Protein AF-A0A108E5Q6-F1 (afdb_monomer_lite)

Radius of gyration: 23.61 Å; chains: 1; bounding box: 56×24×61 Å

Organism: NCBI:txid1503055

Secondary structure (DSSP, 8-state):
--HHHHHHHHHHHHHHHHHHSS-EEHHHHHHTTSS-HHHHHHHHHHHHHTTSEEEEE-TTS-TTTSEEEEE-S------------HHHHHHHTT--SSPPS---S---------

Foldseek 3Di:
DDPVVLLVVLLVVVLVVLVVPQKFALVRVCVVVSDHSVSSVSSVVVCVVQVQKDWAAQPPDDPRGRIIIHGPPDDDDDPPPPPPDPVVVCVVVVHDPDDDPDDPVPDDPPPDDD

Structure (mmCIF, N/CA/C/O backbone):
data_AF-A0A108E5Q6-F1
#
_entry.id   AF-A0A108E5Q6-F1
#
loop_
_atom_site.group_PDB
_atom_site.id
_atom_site.type_symbol
_atom_site.label_atom_id
_atom_site.label_alt_id
_atom_site.label_comp_id
_atom_site.label_asym_id
_atom_site.label_entity_id
_atom_site.label_seq_id
_atom_site.pdbx_PDB_ins_code
_atom_site.Cartn_x
_atom_site.Cartn_y
_atom_site.Cartn_z
_atom_site.occupancy
_atom_site.B_iso_or_equiv
_atom_site.auth_seq_id
_atom_site.auth_comp_id
_atom_site.auth_asym_id
_atom_site.auth_atom_id
_atom_site.pdbx_PDB_model_num
ATOM 1 N N . MET A 1 1 ? 20.627 -3.647 6.615 1.00 48.22 1 MET A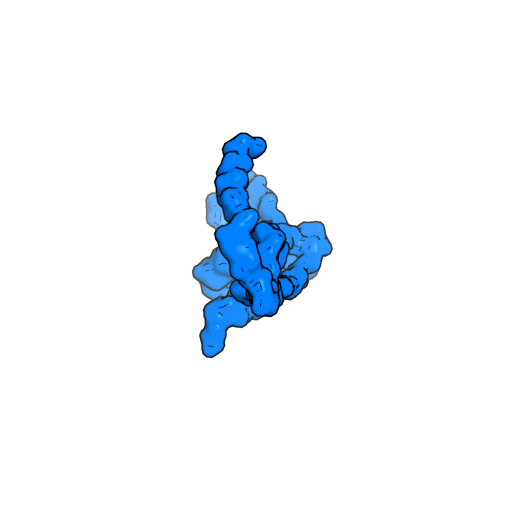 N 1
ATOM 2 C CA . MET A 1 1 ? 19.386 -3.853 5.835 1.00 48.22 1 MET A CA 1
ATOM 3 C C . MET A 1 1 ? 19.255 -2.697 4.855 1.00 48.22 1 MET A C 1
ATOM 5 O O . MET A 1 1 ? 19.556 -1.572 5.231 1.00 48.22 1 MET A O 1
ATOM 9 N N . SER A 1 2 ? 18.954 -2.964 3.581 1.00 60.09 2 SER A N 1
ATOM 10 C CA . SER A 1 2 ? 18.793 -1.902 2.575 1.00 60.09 2 SER A CA 1
ATOM 11 C C . SER A 1 2 ? 17.444 -1.209 2.778 1.00 60.09 2 SER A C 1
ATOM 13 O O . SER A 1 2 ? 16.448 -1.905 2.959 1.00 60.09 2 SER A O 1
ATOM 15 N N . LYS A 1 3 ? 17.389 0.131 2.690 1.00 67.25 3 LYS A N 1
ATOM 16 C CA . LYS A 1 3 ? 16.152 0.938 2.828 1.00 67.25 3 LYS A CA 1
ATOM 17 C C . LYS A 1 3 ? 14.979 0.423 1.976 1.00 67.25 3 LYS A C 1
ATOM 19 O O . LYS A 1 3 ? 13.817 0.589 2.346 1.00 67.25 3 LYS A O 1
ATOM 24 N N . ASN A 1 4 ? 15.280 -0.216 0.846 1.00 73.31 4 ASN A N 1
ATOM 25 C CA . ASN A 1 4 ? 14.269 -0.789 -0.043 1.00 73.31 4 ASN A CA 1
ATOM 26 C C . ASN A 1 4 ? 13.591 -2.033 0.554 1.00 73.31 4 ASN A C 1
ATOM 28 O O . ASN A 1 4 ? 12.396 -2.217 0.354 1.00 73.31 4 ASN A O 1
ATOM 32 N N . GLY A 1 5 ? 14.323 -2.855 1.312 1.00 79.69 5 GLY A N 1
ATOM 33 C CA . GLY A 1 5 ? 13.773 -4.054 1.951 1.00 79.69 5 GLY A CA 1
ATOM 34 C C . GLY A 1 5 ? 12.775 -3.714 3.057 1.00 79.69 5 GLY A C 1
ATOM 35 O O . GLY A 1 5 ? 11.696 -4.297 3.113 1.00 79.69 5 GLY A O 1
ATOM 36 N N . ASP A 1 6 ? 13.087 -2.706 3.875 1.00 86.12 6 ASP A N 1
ATOM 37 C CA . ASP A 1 6 ? 12.187 -2.254 4.945 1.00 86.12 6 ASP A CA 1
ATOM 38 C C . ASP A 1 6 ? 10.888 -1.667 4.379 1.00 86.12 6 ASP A C 1
ATOM 40 O O . ASP A 1 6 ? 9.804 -1.911 4.905 1.00 86.12 6 ASP A O 1
ATOM 44 N N . THR A 1 7 ? 10.978 -0.953 3.252 1.00 89.31 7 THR A N 1
ATOM 45 C CA . THR A 1 7 ? 9.799 -0.411 2.561 1.00 89.31 7 THR A CA 1
ATOM 46 C C . THR A 1 7 ? 8.881 -1.522 2.058 1.00 89.31 7 THR A C 1
ATOM 48 O O . THR A 1 7 ? 7.674 -1.440 2.268 1.00 89.31 7 THR A O 1
ATOM 51 N N . LEU A 1 8 ? 9.431 -2.564 1.425 1.00 90.56 8 LEU A N 1
ATOM 52 C CA . LEU A 1 8 ? 8.631 -3.684 0.918 1.00 90.56 8 LEU A CA 1
ATOM 53 C C . LEU A 1 8 ? 7.928 -4.437 2.049 1.00 90.56 8 LEU A C 1
ATOM 55 O O . LEU A 1 8 ? 6.738 -4.709 1.945 1.00 90.56 8 LEU A O 1
ATOM 59 N N . ARG A 1 9 ? 8.615 -4.655 3.172 1.00 92.81 9 ARG A N 1
ATOM 60 C CA . ARG A 1 9 ? 7.999 -5.255 4.358 1.00 92.81 9 ARG A CA 1
ATOM 61 C C . ARG A 1 9 ? 6.842 -4.409 4.900 1.00 92.81 9 ARG A C 1
ATOM 63 O O . ARG A 1 9 ? 5.811 -4.953 5.280 1.00 92.81 9 ARG A O 1
ATOM 70 N N . HIS A 1 10 ? 6.987 -3.084 4.967 1.00 94.75 10 HIS A N 1
ATOM 71 C CA . HIS A 1 10 ? 5.884 -2.212 5.389 1.00 94.75 10 HIS A CA 1
ATOM 72 C C . HIS A 1 10 ? 4.717 -2.236 4.396 1.00 94.75 10 HIS A C 1
ATOM 74 O O . HIS A 1 10 ? 3.561 -2.213 4.808 1.00 94.75 10 HIS A O 1
ATOM 80 N N . VAL A 1 11 ? 5.013 -2.319 3.100 1.00 95.06 11 VAL A N 1
ATOM 81 C CA . VAL A 1 11 ? 4.010 -2.443 2.039 1.00 95.06 11 VAL A CA 1
ATOM 82 C C . VAL A 1 11 ? 3.213 -3.740 2.169 1.00 95.06 11 VAL A C 1
ATOM 84 O O . VAL A 1 11 ? 1.989 -3.683 2.122 1.00 95.06 11 VAL A O 1
ATOM 87 N N . GLU A 1 12 ? 3.876 -4.876 2.376 1.00 94.38 12 GLU A N 1
ATOM 88 C CA . GLU A 1 12 ? 3.216 -6.174 2.580 1.00 94.38 12 GLU A CA 1
ATOM 89 C C . GLU A 1 12 ? 2.260 -6.119 3.773 1.00 94.38 12 GLU A C 1
ATOM 91 O O . GLU A 1 12 ? 1.074 -6.391 3.621 1.00 94.38 12 GLU A O 1
ATOM 96 N N . ARG A 1 13 ? 2.729 -5.618 4.924 1.00 95.69 13 ARG A N 1
ATOM 97 C CA . ARG A 1 13 ? 1.877 -5.490 6.117 1.00 95.69 13 ARG A CA 1
ATOM 98 C C . ARG A 1 13 ? 0.671 -4.575 5.885 1.00 95.69 13 ARG A C 1
ATOM 100 O O . ARG A 1 13 ? -0.408 -4.859 6.391 1.00 95.69 13 ARG A O 1
ATOM 107 N N . LEU A 1 14 ? 0.839 -3.483 5.133 1.00 96.38 14 LEU A N 1
ATOM 108 C CA . LEU A 1 14 ? -0.271 -2.592 4.779 1.00 96.38 14 LEU A CA 1
ATOM 109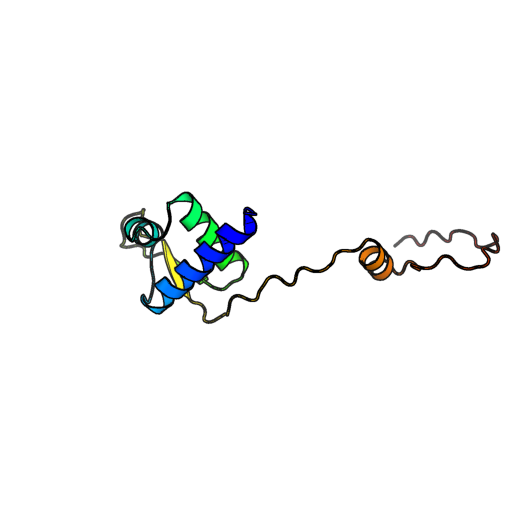 C C . LEU A 1 14 ? -1.299 -3.289 3.875 1.00 96.38 14 LEU A C 1
ATOM 111 O O . LEU A 1 14 ? -2.492 -3.036 4.019 1.00 96.38 14 LEU A O 1
ATOM 115 N N . ILE A 1 15 ? -0.850 -4.131 2.941 1.00 95.44 15 ILE A N 1
ATOM 116 C CA . ILE A 1 15 ? -1.743 -4.901 2.067 1.00 95.44 15 ILE A CA 1
ATOM 117 C C . ILE A 1 15 ? -2.542 -5.901 2.899 1.00 95.44 15 ILE A C 1
ATOM 119 O O . ILE A 1 15 ? -3.761 -5.912 2.772 1.00 95.44 15 ILE A O 1
ATOM 123 N N . ASP A 1 16 ? -1.883 -6.664 3.772 1.00 95.06 16 ASP A N 1
ATOM 124 C CA . ASP A 1 16 ? -2.548 -7.629 4.657 1.00 95.06 16 ASP A CA 1
ATOM 125 C C . ASP A 1 16 ? -3.593 -6.928 5.539 1.00 95.06 16 ASP A C 1
ATOM 127 O O . ASP A 1 16 ? -4.740 -7.354 5.629 1.00 95.06 16 ASP A O 1
ATOM 131 N N . TYR A 1 17 ? -3.240 -5.769 6.102 1.00 95.69 17 TYR A N 1
ATOM 132 C CA . TYR A 1 17 ? -4.166 -4.963 6.898 1.00 95.69 17 TYR A CA 1
ATOM 133 C C . TYR A 1 17 ? -5.405 -4.528 6.107 1.00 95.69 17 TYR A C 1
ATOM 135 O O . TYR A 1 17 ? -6.525 -4.583 6.600 1.00 95.69 17 TYR A O 1
ATOM 143 N N . LEU A 1 18 ? -5.220 -4.107 4.858 1.00 95.56 18 LEU A N 1
ATOM 144 C CA . LEU A 1 18 ? -6.317 -3.733 3.968 1.00 95.56 18 LEU A CA 1
ATOM 145 C C . LEU A 1 18 ? -7.121 -4.932 3.440 1.00 95.56 18 LEU A C 1
ATOM 147 O O . LEU A 1 18 ? -8.193 -4.735 2.881 1.00 95.56 18 LEU A O 1
ATOM 151 N N . GLN A 1 19 ? -6.628 -6.164 3.562 1.00 94.50 19 GLN A N 1
ATOM 152 C CA . GLN A 1 19 ? -7.438 -7.351 3.270 1.00 94.50 19 GLN A CA 1
ATOM 153 C C . GLN A 1 19 ? -8.420 -7.642 4.407 1.00 94.50 19 GLN A C 1
ATOM 155 O O . GLN A 1 19 ? -9.513 -8.141 4.158 1.00 94.50 19 GLN A O 1
ATOM 160 N N . GLU A 1 20 ? -8.041 -7.309 5.642 1.00 95.38 20 GLU A N 1
ATOM 161 C CA . GLU A 1 20 ? -8.892 -7.432 6.832 1.00 95.38 20 GLU A CA 1
ATOM 162 C C . GLU A 1 20 ? -9.863 -6.248 6.993 1.00 95.38 20 GLU A C 1
ATOM 164 O O . GLU A 1 20 ? -10.864 -6.353 7.705 1.00 95.38 20 GLU A O 1
ATOM 169 N N . HIS A 1 21 ? -9.584 -5.122 6.329 1.00 93.75 21 HIS A N 1
ATOM 170 C CA . HIS A 1 21 ? -10.344 -3.878 6.434 1.00 93.75 21 HIS A CA 1
ATOM 171 C C . HIS A 1 21 ? -10.695 -3.300 5.055 1.00 93.75 21 HIS A C 1
ATOM 173 O O . HIS A 1 21 ? -9.800 -2.920 4.309 1.00 93.75 21 HIS A O 1
ATOM 179 N N . ASP A 1 22 ? -11.988 -3.108 4.763 1.00 90.38 22 ASP A N 1
ATOM 180 C CA . ASP A 1 22 ? -12.471 -2.590 3.466 1.00 90.38 22 ASP A CA 1
ATOM 181 C C . ASP A 1 22 ? -11.795 -1.275 3.023 1.00 90.38 22 ASP A C 1
ATOM 183 O O . ASP A 1 22 ? -11.490 -1.075 1.846 1.00 90.38 22 ASP A O 1
ATOM 187 N N . SER A 1 23 ? -11.553 -0.356 3.964 1.00 94.56 23 SER A N 1
ATOM 188 C CA . SER A 1 23 ? -10.774 0.862 3.728 1.00 94.56 23 SER A CA 1
ATOM 189 C C . SER A 1 23 ? -10.167 1.403 5.018 1.00 94.56 23 SER A C 1
ATOM 191 O O . SER A 1 23 ? -10.752 1.265 6.096 1.00 94.56 23 SER A O 1
ATOM 193 N N . VAL A 1 24 ? -9.022 2.082 4.922 1.00 95.38 24 VAL A N 1
ATOM 194 C CA . VAL A 1 24 ? -8.316 2.653 6.085 1.00 95.38 24 VAL A CA 1
ATOM 195 C C . VAL A 1 24 ? -7.719 4.022 5.776 1.00 95.38 24 VAL A C 1
ATOM 197 O O . VAL A 1 24 ? -7.249 4.290 4.676 1.00 95.38 24 VAL A O 1
ATOM 200 N N . SER A 1 25 ? -7.680 4.901 6.764 1.00 95.44 25 SER A N 1
ATOM 201 C CA . SER A 1 25 ? -6.926 6.152 6.734 1.00 95.44 25 SER A CA 1
ATOM 202 C C . SER A 1 25 ? -5.476 5.930 7.173 1.00 95.44 25 SER A C 1
ATOM 204 O O . SER A 1 25 ? -5.140 4.973 7.875 1.00 95.44 25 SER A O 1
ATOM 206 N N . ARG A 1 26 ? -4.584 6.871 6.832 1.00 95.25 26 ARG A N 1
ATOM 207 C CA . ARG A 1 26 ? -3.185 6.823 7.303 1.00 95.25 26 ARG A CA 1
ATOM 208 C C . ARG A 1 26 ? -3.103 6.797 8.832 1.00 95.25 26 ARG A C 1
ATOM 210 O O . ARG A 1 26 ? -2.236 6.134 9.389 1.00 95.25 26 ARG A O 1
ATOM 217 N N . ASN A 1 27 ? -3.974 7.539 9.511 1.00 94.06 27 ASN A N 1
ATOM 218 C CA . ASN A 1 27 ? -3.938 7.630 10.965 1.00 94.06 27 ASN A CA 1
ATOM 219 C C . ASN A 1 27 ? -4.386 6.329 11.630 1.00 94.06 27 ASN A C 1
ATOM 221 O O . ASN A 1 27 ? -3.806 5.961 12.645 1.00 94.06 27 ASN A O 1
ATOM 225 N N . GLU A 1 28 ? -5.340 5.602 11.045 1.00 94.56 28 GLU A N 1
ATOM 226 C CA . GLU A 1 28 ? -5.705 4.257 11.506 1.00 94.56 28 GLU A CA 1
ATOM 227 C C . GLU A 1 28 ? -4.527 3.289 11.368 1.00 94.56 28 GLU A C 1
ATOM 229 O O . GLU A 1 28 ? -4.203 2.595 12.330 1.00 94.56 28 GLU A O 1
ATOM 234 N N . VAL A 1 29 ? -3.803 3.332 10.242 1.00 95.19 29 VAL A N 1
ATOM 235 C CA . VAL A 1 29 ? -2.578 2.533 10.050 1.00 95.19 29 VAL A CA 1
ATOM 236 C C . VAL A 1 29 ? -1.537 2.851 11.125 1.00 95.19 29 VAL A C 1
ATOM 238 O O . VAL A 1 29 ? -0.973 1.937 11.719 1.00 95.19 29 VAL A O 1
ATOM 241 N N . VAL A 1 30 ? -1.300 4.127 11.436 1.00 96.00 30 VAL A N 1
ATOM 242 C CA . VAL A 1 30 ? -0.341 4.512 12.489 1.00 96.00 30 VAL A CA 1
ATOM 243 C C . VAL A 1 30 ? -0.833 4.094 13.876 1.00 96.00 30 VAL A C 1
ATOM 245 O O . VAL A 1 30 ? -0.062 3.566 14.674 1.00 96.00 30 VAL A O 1
ATOM 248 N N . ARG A 1 31 ? -2.125 4.287 14.162 1.00 95.38 31 ARG A N 1
ATOM 249 C CA . ARG A 1 31 ? -2.751 3.933 15.443 1.00 95.38 31 ARG A CA 1
ATOM 250 C C . ARG A 1 31 ? -2.775 2.424 15.685 1.00 95.38 31 ARG A C 1
ATOM 252 O O . ARG A 1 31 ? -2.720 2.016 16.838 1.00 95.38 31 ARG A O 1
ATOM 259 N N . SER A 1 32 ? -2.797 1.609 14.628 1.00 93.75 32 SER A N 1
ATOM 260 C CA . SER A 1 32 ? -2.661 0.149 14.731 1.00 93.75 32 SER A CA 1
ATOM 261 C C . SER A 1 32 ? -1.309 -0.295 15.312 1.00 93.75 32 SER A C 1
ATOM 263 O O . SER A 1 32 ? -1.157 -1.441 15.722 1.00 93.75 32 SER A O 1
ATOM 265 N N . GLY A 1 33 ? -0.303 0.591 15.330 1.00 93.88 33 GLY A N 1
ATOM 266 C CA . GLY A 1 33 ? 1.054 0.273 15.778 1.00 93.88 33 GLY A CA 1
ATOM 267 C C . GLY A 1 33 ? 1.864 -0.555 14.775 1.00 93.88 33 GLY A C 1
ATOM 268 O O . GLY A 1 33 ? 3.013 -0.896 15.050 1.00 93.88 33 GLY A O 1
ATOM 269 N N . MET A 1 34 ? 1.311 -0.861 13.596 1.00 92.75 34 MET A N 1
ATOM 270 C CA . MET A 1 34 ? 1.986 -1.646 12.561 1.00 92.75 34 MET A CA 1
ATOM 271 C C . MET A 1 34 ? 3.257 -0.969 12.032 1.00 92.75 34 MET A C 1
ATOM 273 O O . MET A 1 34 ? 4.244 -1.653 11.740 1.00 92.75 34 MET A O 1
ATOM 277 N N . MET A 1 35 ? 3.217 0.357 11.886 1.00 94.94 35 MET A N 1
ATOM 278 C CA . MET A 1 35 ? 4.328 1.183 11.415 1.00 94.94 35 MET A CA 1
ATOM 279 C C . MET A 1 35 ? 4.145 2.646 11.848 1.00 94.94 35 MET A C 1
ATOM 281 O O . MET A 1 35 ? 3.031 3.092 12.122 1.00 94.94 35 MET A O 1
ATOM 285 N N . ASN A 1 36 ? 5.242 3.406 11.912 1.00 96.06 36 ASN A N 1
ATOM 286 C CA . ASN A 1 36 ? 5.182 4.830 12.248 1.00 96.06 36 ASN A CA 1
ATOM 287 C C . ASN A 1 36 ? 4.618 5.668 11.079 1.00 96.06 36 ASN A C 1
ATOM 289 O O . ASN A 1 36 ? 4.426 5.179 9.966 1.00 96.06 36 ASN A O 1
ATOM 293 N N . ALA A 1 37 ? 4.375 6.960 11.316 1.00 95.38 37 ALA A N 1
ATOM 294 C CA . ALA A 1 37 ? 3.773 7.849 10.319 1.00 95.38 37 ALA A CA 1
ATOM 295 C C . ALA A 1 37 ? 4.587 7.992 9.021 1.00 95.38 37 ALA A C 1
ATOM 297 O O . ALA A 1 37 ? 4.002 8.094 7.939 1.00 95.38 37 ALA A O 1
ATOM 298 N N . GLN A 1 38 ? 5.918 7.990 9.117 1.00 95.56 38 GLN A N 1
ATOM 299 C CA . GLN A 1 38 ? 6.802 8.134 7.963 1.00 95.56 38 GLN A CA 1
ATOM 300 C C . GLN A 1 38 ? 6.800 6.864 7.106 1.00 95.56 38 GLN A C 1
ATOM 302 O O . GLN A 1 38 ? 6.697 6.940 5.877 1.00 95.56 38 GLN A O 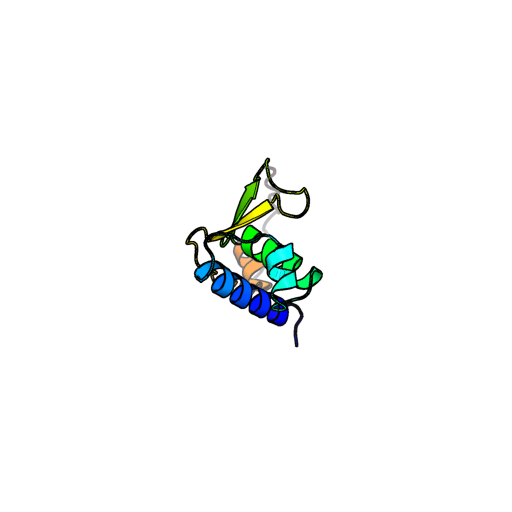1
ATOM 307 N N . ASP A 1 39 ? 6.868 5.704 7.753 1.00 96.19 39 ASP A N 1
ATOM 308 C CA . ASP A 1 39 ? 6.810 4.400 7.102 1.00 96.19 39 ASP A CA 1
ATOM 309 C C . ASP A 1 39 ? 5.436 4.167 6.473 1.00 96.19 39 ASP A C 1
ATOM 311 O O . ASP A 1 39 ? 5.368 3.793 5.304 1.00 96.19 39 ASP A O 1
ATOM 315 N N . ALA A 1 40 ? 4.350 4.531 7.166 1.00 96.50 40 ALA A N 1
ATOM 316 C CA . ALA A 1 40 ? 2.995 4.506 6.616 1.00 96.50 40 ALA A CA 1
ATOM 317 C C . ALA A 1 40 ? 2.885 5.355 5.348 1.00 96.50 40 ALA A C 1
ATOM 319 O O . ALA A 1 40 ? 2.398 4.893 4.319 1.00 96.50 40 ALA A O 1
ATOM 320 N N . GLN A 1 41 ? 3.381 6.595 5.380 1.00 95.88 41 GLN A N 1
ATOM 321 C CA . GLN A 1 41 ? 3.341 7.465 4.206 1.00 95.88 41 GLN A CA 1
ATOM 322 C C . GLN A 1 41 ? 4.200 6.927 3.052 1.00 95.88 41 GLN A C 1
ATOM 324 O O . GLN A 1 41 ? 3.878 7.148 1.882 1.00 95.88 41 GLN A O 1
ATOM 329 N N . THR A 1 42 ? 5.307 6.258 3.362 1.00 95.88 42 THR A N 1
ATOM 330 C CA . THR A 1 42 ? 6.199 5.668 2.361 1.00 95.88 42 THR A CA 1
ATOM 331 C C . THR A 1 42 ? 5.553 4.441 1.725 1.00 95.88 42 THR A C 1
ATOM 333 O O . THR A 1 42 ? 5.484 4.372 0.498 1.00 95.88 42 THR A O 1
ATOM 336 N N . ALA A 1 43 ? 4.993 3.540 2.534 1.00 95.88 43 ALA A N 1
ATOM 337 C CA . ALA A 1 43 ? 4.259 2.367 2.078 1.00 95.88 43 ALA A CA 1
ATOM 338 C C . ALA A 1 43 ? 3.040 2.760 1.232 1.00 95.88 43 ALA A C 1
ATOM 340 O O . ALA A 1 43 ? 2.907 2.290 0.107 1.00 95.88 43 ALA A O 1
ATOM 341 N N . ILE A 1 44 ? 2.219 3.711 1.696 1.00 96.12 44 ILE A N 1
ATOM 342 C CA . ILE A 1 44 ? 1.071 4.234 0.936 1.00 96.12 44 ILE A CA 1
ATOM 343 C C . ILE A 1 44 ? 1.516 4.783 -0.424 1.00 96.12 44 ILE A C 1
ATOM 345 O O . ILE A 1 44 ? 0.952 4.419 -1.455 1.00 96.12 44 ILE A O 1
ATOM 349 N N . ARG A 1 45 ? 2.553 5.633 -0.460 1.00 95.75 45 ARG A N 1
ATOM 350 C CA . ARG A 1 45 ? 3.064 6.190 -1.725 1.00 95.75 45 ARG A CA 1
ATOM 351 C C . ARG A 1 45 ? 3.566 5.103 -2.666 1.00 95.75 45 ARG A C 1
ATOM 353 O O . ARG A 1 45 ? 3.337 5.194 -3.871 1.00 95.75 45 ARG A O 1
ATOM 360 N N . TYR A 1 46 ? 4.236 4.091 -2.127 1.00 94.50 46 TYR A N 1
ATOM 361 C CA . TYR A 1 46 ? 4.704 2.953 -2.901 1.00 94.50 46 TYR A CA 1
ATOM 362 C C . TYR A 1 46 ? 3.525 2.161 -3.483 1.00 94.50 46 TYR A C 1
ATOM 364 O O . TYR A 1 46 ? 3.453 1.974 -4.696 1.00 94.50 46 TYR A O 1
ATOM 372 N N . CYS A 1 47 ? 2.544 1.787 -2.662 1.00 95.06 47 CYS A N 1
ATOM 373 C CA . CYS A 1 47 ? 1.353 1.072 -3.111 1.00 95.06 47 CYS A CA 1
ATOM 374 C C . CYS A 1 47 ? 0.575 1.847 -4.186 1.00 95.06 47 CYS A C 1
ATOM 376 O O . CYS A 1 47 ? 0.189 1.252 -5.191 1.00 95.06 47 CYS A O 1
ATOM 378 N N . ILE A 1 48 ? 0.405 3.167 -4.032 1.00 95.56 48 ILE A N 1
ATOM 379 C CA . ILE A 1 48 ? -0.240 4.029 -5.041 1.00 95.56 48 ILE A CA 1
ATOM 380 C C . ILE A 1 48 ? 0.565 4.036 -6.342 1.00 95.56 48 ILE A C 1
ATOM 382 O O . ILE A 1 48 ? 0.004 3.843 -7.421 1.00 95.56 48 ILE A O 1
ATOM 386 N N . ARG A 1 49 ? 1.891 4.214 -6.261 1.00 93.56 49 ARG A N 1
ATOM 387 C CA . ARG A 1 49 ? 2.781 4.191 -7.435 1.00 93.56 49 ARG A CA 1
ATOM 388 C C . ARG A 1 49 ? 2.650 2.883 -8.217 1.00 93.56 49 ARG A C 1
ATOM 390 O O . ARG A 1 49 ? 2.701 2.900 -9.445 1.00 93.56 49 ARG A O 1
ATOM 397 N N . H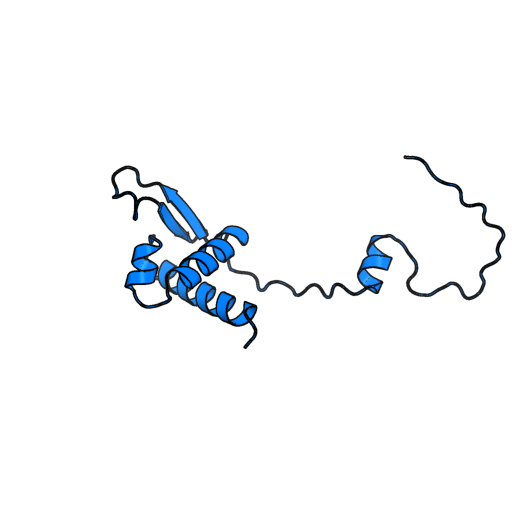IS A 1 50 ? 2.471 1.774 -7.508 1.00 92.56 50 HIS A N 1
ATOM 398 C CA . HIS A 1 50 ? 2.297 0.443 -8.082 1.00 92.56 50 HIS A CA 1
ATOM 399 C C . HIS A 1 50 ? 0.826 0.057 -8.318 1.00 92.56 50 HIS A C 1
ATOM 401 O O . HIS A 1 50 ? 0.560 -1.062 -8.745 1.00 92.56 50 HIS A O 1
ATOM 407 N N . ARG A 1 51 ? -0.118 0.989 -8.109 1.00 94.69 51 ARG A N 1
ATOM 408 C CA . ARG A 1 51 ? -1.572 0.829 -8.299 1.00 94.69 51 ARG A CA 1
ATOM 409 C C . ARG A 1 51 ? -2.218 -0.279 -7.460 1.00 94.69 51 ARG A C 1
ATOM 411 O O . ARG A 1 51 ? -3.323 -0.703 -7.774 1.00 94.69 51 ARG A O 1
ATOM 418 N N . VAL A 1 52 ? -1.552 -0.731 -6.401 1.00 96.31 52 VAL A N 1
ATOM 419 C CA . VAL A 1 52 ? -2.052 -1.780 -5.495 1.00 96.31 52 VAL A CA 1
ATOM 420 C C . VAL A 1 52 ? -3.192 -1.254 -4.626 1.00 96.31 52 VAL A C 1
ATOM 422 O O . VAL A 1 52 ? -4.161 -1.960 -4.359 1.00 96.31 52 VAL A O 1
ATOM 425 N N . ILE A 1 53 ? -3.093 0.014 -4.224 1.00 97.06 53 ILE A N 1
ATOM 426 C CA . ILE A 1 53 ? -4.143 0.720 -3.488 1.00 97.06 53 ILE A CA 1
ATOM 427 C C . ILE A 1 53 ? -4.566 1.969 -4.255 1.00 97.06 53 ILE A C 1
ATOM 429 O O . ILE A 1 53 ? -3.770 2.567 -4.987 1.00 97.06 53 ILE A O 1
ATOM 433 N N . SER A 1 54 ? -5.809 2.377 -4.041 1.00 97.25 54 SER A N 1
ATOM 434 C CA . SER A 1 54 ? -6.351 3.670 -4.455 1.00 97.25 54 SER A CA 1
ATOM 435 C C . SER A 1 54 ? -6.795 4.452 -3.218 1.00 97.25 54 SER A C 1
ATOM 437 O O . SER A 1 54 ? -6.627 3.982 -2.091 1.00 97.25 54 SER A O 1
ATOM 439 N N . HIS A 1 55 ? -7.310 5.663 -3.415 1.00 96.56 55 HIS A N 1
ATOM 440 C CA . HIS A 1 55 ? -7.898 6.452 -2.344 1.00 96.56 55 HIS A CA 1
ATOM 441 C C . HIS A 1 55 ? -9.217 7.090 -2.764 1.00 96.56 55 HIS A C 1
ATOM 443 O O . HIS A 1 55 ? -9.459 7.340 -3.944 1.00 96.56 55 HIS A O 1
ATOM 449 N N . GLU A 1 56 ? -10.038 7.386 -1.770 1.00 95.00 56 GLU A N 1
ATOM 450 C CA . GLU A 1 56 ? -11.243 8.196 -1.880 1.00 95.00 56 GLU A CA 1
ATOM 451 C C . GLU A 1 56 ? -11.218 9.323 -0.843 1.00 95.00 56 GLU A C 1
ATOM 453 O O . GLU A 1 56 ? -10.486 9.264 0.153 1.00 95.00 56 GLU A O 1
ATOM 458 N N . VAL A 1 57 ? -12.004 10.370 -1.097 1.00 94.12 57 VAL A N 1
ATOM 459 C CA . VAL A 1 57 ? -12.156 11.506 -0.186 1.00 94.12 57 VAL A CA 1
ATOM 460 C C . VAL A 1 57 ? -13.553 11.469 0.420 1.00 94.12 57 VAL A C 1
ATOM 462 O O . VAL A 1 57 ? -14.544 11.739 -0.251 1.00 94.12 57 VAL A O 1
ATOM 465 N N . VAL A 1 58 ? -13.622 11.175 1.713 1.00 92.50 58 VAL A N 1
ATOM 466 C CA . VAL A 1 58 ? -14.850 11.192 2.507 1.00 92.50 58 VAL A CA 1
ATOM 467 C C . VAL A 1 58 ? -15.052 12.603 3.050 1.00 92.50 58 VAL A C 1
ATOM 469 O O . VAL A 1 58 ? -14.372 13.032 3.981 1.00 92.50 58 VAL A O 1
ATOM 472 N N . HIS A 1 59 ? -15.964 13.364 2.447 1.00 87.06 59 HIS A N 1
ATOM 473 C CA . HIS A 1 59 ? -16.139 14.789 2.755 1.00 87.06 59 HIS A CA 1
ATOM 474 C C . HIS A 1 59 ? -16.677 15.070 4.168 1.00 87.06 59 HIS A C 1
ATOM 476 O O . HIS A 1 59 ? -16.350 16.116 4.738 1.00 87.06 59 HIS A O 1
ATOM 482 N N . ASP A 1 60 ? -17.425 14.125 4.740 1.00 89.31 60 ASP A N 1
ATOM 483 C CA . ASP A 1 60 ? -18.060 14.251 6.059 1.00 89.31 60 ASP A CA 1
ATOM 484 C C . ASP A 1 60 ? -17.151 13.812 7.228 1.00 89.31 60 ASP A C 1
ATOM 486 O O . ASP A 1 60 ? -17.517 13.898 8.395 1.00 89.31 60 ASP A O 1
ATOM 490 N N . ALA A 1 61 ? -15.925 13.365 6.932 1.00 85.06 61 ALA A N 1
ATOM 491 C CA . ALA A 1 61 ? -14.953 12.973 7.947 1.00 85.06 61 ALA A CA 1
ATOM 492 C C . ALA A 1 61 ? -14.072 14.159 8.403 1.00 85.06 61 ALA A C 1
ATOM 494 O O . ALA A 1 61 ? -13.857 15.119 7.639 1.00 85.06 61 ALA A O 1
ATOM 495 N N . PRO A 1 62 ? -13.486 14.093 9.618 1.00 86.25 62 PRO A N 1
ATOM 496 C CA . PRO A 1 62 ? -12.452 15.027 10.054 1.00 86.25 62 PRO A CA 1
ATOM 497 C C . PRO A 1 62 ? -11.299 15.093 9.048 1.00 86.25 62 PRO A C 1
ATOM 499 O O . PRO A 1 62 ? -10.907 14.075 8.485 1.00 86.25 62 PRO A O 1
ATOM 502 N N . LEU A 1 63 ? -10.700 16.276 8.853 1.00 82.88 63 LEU A N 1
ATOM 503 C CA . LEU A 1 63 ? -9.636 16.524 7.856 1.00 82.88 63 LEU A CA 1
ATOM 504 C C . LEU A 1 63 ? -8.524 15.462 7.831 1.00 82.88 63 LEU A C 1
ATOM 506 O O . LEU A 1 63 ? -8.005 15.135 6.767 1.00 82.88 63 LEU A O 1
ATOM 510 N N . HIS A 1 64 ? -8.170 14.924 8.995 1.00 79.62 64 HIS A N 1
ATOM 511 C CA . HIS A 1 64 ? -7.103 13.943 9.163 1.00 79.62 64 HIS A CA 1
ATOM 512 C C . HIS A 1 64 ? -7.503 12.498 8.799 1.00 79.62 64 HIS A C 1
ATOM 514 O O . HIS A 1 64 ? -6.627 11.642 8.692 1.00 79.62 64 HIS A O 1
ATOM 520 N N . GLU A 1 65 ? -8.791 12.242 8.567 1.00 84.75 65 GLU A N 1
ATOM 521 C CA . GLU A 1 65 ? -9.374 10.942 8.198 1.00 84.75 65 GLU A CA 1
ATOM 522 C C . GLU A 1 65 ? -10.114 10.973 6.854 1.00 84.75 65 GLU A C 1
ATOM 524 O O . GLU A 1 65 ? -10.543 9.930 6.367 1.00 84.75 65 GLU A O 1
ATOM 529 N N . ARG A 1 66 ? -10.227 12.147 6.216 1.00 91.25 66 ARG A N 1
ATOM 530 C CA . ARG A 1 66 ? -10.929 12.301 4.931 1.00 91.25 66 ARG A CA 1
ATOM 531 C C . ARG A 1 66 ? -10.393 11.405 3.830 1.00 91.25 66 ARG A C 1
ATOM 533 O O . ARG A 1 66 ? -11.163 10.972 2.988 1.00 91.25 66 ARG A O 1
ATOM 540 N N . VAL A 1 67 ? -9.085 11.171 3.797 1.00 96.00 67 VAL A N 1
ATOM 541 C CA . VAL A 1 67 ? -8.484 10.312 2.777 1.00 96.00 67 VAL A CA 1
ATOM 542 C C . VAL A 1 67 ? -8.464 8.883 3.294 1.00 96.00 67 VAL A C 1
ATOM 544 O O . VAL A 1 67 ? -7.714 8.573 4.227 1.00 96.00 67 VAL A O 1
ATOM 547 N N . ARG A 1 68 ? -9.261 8.024 2.659 1.00 96.06 68 ARG A N 1
ATOM 548 C CA . ARG A 1 68 ? -9.286 6.585 2.924 1.00 96.06 68 ARG A CA 1
ATOM 549 C C . ARG A 1 68 ? -8.680 5.838 1.749 1.00 96.06 68 ARG A C 1
ATOM 551 O O . ARG A 1 68 ? -8.895 6.206 0.599 1.00 96.06 68 ARG A O 1
ATOM 558 N N . TYR A 1 69 ? -7.898 4.815 2.052 1.00 97.00 69 TYR A N 1
ATOM 559 C CA . TYR A 1 69 ? -7.211 3.957 1.099 1.00 97.00 69 TYR A CA 1
ATOM 560 C C . TYR A 1 69 ? -7.875 2.586 1.073 1.00 97.00 69 TYR A C 1
ATOM 562 O O . TYR A 1 69 ? -8.290 2.096 2.120 1.00 97.00 69 TYR A O 1
ATOM 570 N N . TYR A 1 70 ? -7.944 1.968 -0.102 1.00 97.12 70 TYR A N 1
ATOM 571 C CA . TYR A 1 70 ? -8.534 0.642 -0.303 1.00 97.12 70 TYR A CA 1
ATOM 572 C C . TYR A 1 70 ? -7.774 -0.133 -1.386 1.00 97.12 70 TYR A C 1
ATOM 574 O O . TYR A 1 70 ? -7.081 0.464 -2.221 1.00 97.12 70 TYR A O 1
ATOM 582 N N . LEU A 1 71 ? -7.885 -1.464 -1.373 1.00 97.38 71 LEU A N 1
ATOM 583 C CA . LEU A 1 71 ? -7.246 -2.336 -2.364 1.00 97.38 71 LEU A CA 1
ATOM 584 C C . LEU A 1 71 ? -7.945 -2.251 -3.720 1.00 97.38 71 LEU A C 1
ATOM 586 O O . LEU A 1 71 ? -9.166 -2.284 -3.817 1.00 97.38 71 LEU A O 1
ATOM 590 N N . THR A 1 72 ? -7.159 -2.212 -4.794 1.00 96.25 72 THR A N 1
ATOM 591 C CA . THR A 1 72 ? -7.683 -2.210 -6.173 1.00 96.25 72 THR A CA 1
ATOM 592 C C . THR A 1 72 ? -7.876 -3.615 -6.748 1.00 96.25 72 THR A C 1
ATOM 594 O O . THR A 1 72 ? -8.382 -3.760 -7.858 1.00 96.25 72 THR A O 1
ATOM 597 N N . GLY A 1 73 ? -7.403 -4.650 -6.044 1.00 91.56 73 GLY A N 1
ATOM 598 C CA . GLY A 1 73 ? -7.279 -6.018 -6.560 1.00 91.56 73 GLY A CA 1
ATOM 599 C C . GLY A 1 73 ? -6.039 -6.251 -7.438 1.00 91.56 73 GLY A C 1
ATOM 600 O O . GLY A 1 73 ? -5.785 -7.380 -7.859 1.00 91.56 73 GLY A O 1
ATOM 601 N N . ILE A 1 74 ? -5.228 -5.219 -7.704 1.00 90.94 74 ILE A N 1
ATOM 602 C CA . ILE A 1 74 ? -3.952 -5.368 -8.414 1.00 90.94 74 ILE A CA 1
ATOM 603 C C . ILE A 1 74 ? -2.893 -5.877 -7.437 1.00 90.94 74 ILE A C 1
ATOM 605 O O . ILE A 1 74 ? -2.543 -5.201 -6.472 1.00 90.94 74 ILE A O 1
ATOM 609 N N . LEU A 1 75 ? -2.338 -7.056 -7.720 1.00 87.81 75 LEU A N 1
ATOM 610 C CA . LEU A 1 75 ? -1.267 -7.635 -6.912 1.00 87.81 75 LEU A CA 1
ATOM 611 C C . LEU A 1 75 ? 0.030 -6.837 -7.045 1.00 87.81 75 LEU A C 1
ATOM 613 O O . LEU A 1 75 ? 0.430 -6.441 -8.148 1.00 87.81 75 LEU A O 1
ATOM 617 N N . LEU A 1 76 ? 0.730 -6.675 -5.921 1.00 85.56 76 LEU A N 1
ATOM 618 C CA . LEU A 1 76 ? 2.068 -6.111 -5.921 1.00 85.56 76 LEU A CA 1
ATOM 619 C C . LEU A 1 76 ? 3.010 -7.057 -6.666 1.00 85.56 76 LEU A C 1
ATOM 621 O O . LEU A 1 76 ? 3.343 -8.140 -6.192 1.00 85.56 76 LEU A O 1
ATOM 625 N N . ARG A 1 77 ? 3.453 -6.644 -7.853 1.00 78.12 77 ARG A N 1
ATOM 626 C CA . ARG A 1 77 ? 4.490 -7.381 -8.571 1.00 78.12 77 ARG A CA 1
ATOM 627 C C . ARG A 1 77 ? 5.842 -7.002 -7.977 1.00 78.12 77 ARG A C 1
ATOM 629 O O . ARG A 1 77 ? 6.098 -5.800 -7.849 1.00 78.12 77 ARG A O 1
ATOM 636 N N . PRO A 1 78 ? 6.718 -7.978 -7.674 1.00 66.06 78 PRO A N 1
ATOM 637 C CA . PRO A 1 78 ? 8.090 -7.665 -7.324 1.00 66.06 78 PRO A CA 1
ATOM 638 C C . PRO A 1 78 ? 8.650 -6.772 -8.424 1.00 66.06 78 PRO A C 1
ATOM 640 O O . PRO A 1 78 ?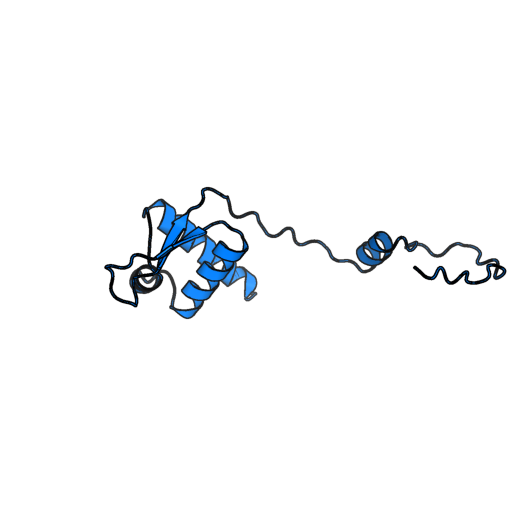 8.444 -7.051 -9.613 1.00 66.06 78 PRO A O 1
ATOM 643 N N . SER A 1 79 ? 9.309 -5.673 -8.047 1.00 64.69 79 SER A N 1
ATOM 644 C CA . SER A 1 79 ? 10.013 -4.879 -9.043 1.00 64.69 79 SER A CA 1
ATOM 645 C C . SER A 1 79 ? 11.011 -5.823 -9.690 1.00 64.69 79 SER A C 1
ATOM 647 O O . SER A 1 79 ? 11.951 -6.257 -9.025 1.00 64.69 79 SER A O 1
ATOM 649 N N . GLN A 1 80 ? 10.786 -6.189 -10.953 1.00 60.97 80 GLN A N 1
ATOM 650 C CA . GLN A 1 80 ? 11.823 -6.850 -11.722 1.00 60.97 80 GLN A CA 1
ATOM 651 C C . GLN A 1 80 ? 13.000 -5.895 -11.662 1.00 60.97 80 GLN A C 1
ATOM 653 O O . GLN A 1 80 ? 12.921 -4.775 -12.178 1.00 60.97 80 GLN A O 1
ATOM 658 N N . GLN A 1 81 ? 14.037 -6.298 -10.937 1.00 56.41 81 GLN A N 1
ATOM 659 C CA . GLN A 1 81 ? 15.315 -5.635 -10.984 1.00 56.41 81 GLN A CA 1
ATOM 660 C C . GLN A 1 81 ? 15.762 -5.831 -12.424 1.00 56.41 81 GLN A C 1
ATOM 662 O O . GLN A 1 81 ? 16.239 -6.890 -12.813 1.00 56.41 81 GLN A O 1
ATOM 667 N N . ARG A 1 82 ? 15.419 -4.860 -13.274 1.00 60.69 82 ARG A N 1
ATOM 668 C CA . ARG A 1 82 ? 15.944 -4.816 -14.623 1.00 60.69 82 ARG A CA 1
ATOM 669 C C . ARG A 1 82 ? 17.426 -4.625 -14.404 1.00 60.69 82 ARG A C 1
ATOM 671 O O . ARG A 1 82 ? 17.829 -3.597 -13.859 1.00 60.69 82 ARG A O 1
ATOM 678 N N . ASP A 1 83 ? 18.200 -5.638 -14.755 1.00 59.59 83 ASP A N 1
ATOM 679 C CA . ASP A 1 83 ? 19.642 -5.520 -14.826 1.00 59.59 83 ASP A CA 1
ATOM 680 C C . ASP A 1 83 ? 19.936 -4.513 -15.934 1.00 59.59 83 ASP A C 1
ATOM 682 O O . ASP A 1 83 ? 20.054 -4.840 -17.115 1.00 59.59 83 ASP A O 1
ATOM 686 N N . TYR A 1 84 ? 19.942 -3.238 -15.553 1.00 69.06 84 TYR A N 1
ATOM 687 C CA . TYR A 1 84 ? 20.384 -2.149 -16.397 1.00 69.06 84 TYR A CA 1
ATOM 688 C C . TYR A 1 84 ? 21.900 -2.288 -16.513 1.00 69.06 84 TYR A C 1
ATOM 690 O O . TYR A 1 84 ? 22.657 -1.670 -15.768 1.00 69.06 84 TYR A O 1
ATOM 698 N N . SER A 1 85 ? 22.346 -3.168 -17.406 1.00 81.12 85 SER A N 1
ATOM 699 C CA . SER A 1 85 ? 23.745 -3.245 -17.792 1.00 81.12 85 SER A CA 1
ATOM 700 C C . SER A 1 85 ? 24.040 -2.189 -18.852 1.00 81.12 85 SER A C 1
ATOM 702 O O . SER A 1 85 ? 23.161 -1.773 -19.614 1.00 81.12 85 SER A O 1
ATOM 704 N N . PHE A 1 86 ? 25.297 -1.758 -18.920 1.00 82.06 86 PHE A N 1
ATOM 705 C CA . PHE A 1 86 ? 25.762 -0.903 -20.009 1.00 82.06 86 PHE A CA 1
ATOM 706 C C . PHE A 1 86 ? 25.455 -1.537 -21.378 1.00 82.06 86 PHE A C 1
ATOM 708 O O . PHE A 1 86 ? 24.942 -0.869 -22.269 1.00 82.06 86 PHE A O 1
ATOM 715 N N . ASP A 1 87 ? 25.621 -2.854 -21.499 1.00 84.56 87 ASP A N 1
ATOM 716 C CA . ASP A 1 87 ? 25.284 -3.619 -22.703 1.00 84.56 87 ASP A CA 1
ATOM 717 C C . ASP A 1 87 ? 23.793 -3.565 -23.063 1.00 84.56 87 ASP A C 1
ATOM 719 O O . ASP A 1 87 ? 23.438 -3.495 -24.242 1.00 84.56 87 ASP A O 1
ATOM 723 N N . ALA A 1 88 ? 22.902 -3.579 -22.065 1.00 81.50 88 ALA A N 1
ATOM 724 C CA . ALA A 1 88 ? 21.469 -3.418 -22.290 1.00 81.50 88 ALA A CA 1
ATOM 725 C C . ALA A 1 88 ? 21.147 -2.022 -22.845 1.00 81.50 88 ALA A C 1
ATOM 727 O O . ALA A 1 88 ? 20.287 -1.897 -23.719 1.00 81.50 88 ALA A O 1
ATOM 728 N N . LEU A 1 89 ? 21.869 -0.990 -22.392 1.00 87.31 89 LEU A N 1
ATOM 729 C CA . LEU A 1 89 ? 21.762 0.363 -22.941 1.00 87.31 89 LEU A CA 1
ATOM 730 C C . LEU A 1 89 ? 22.287 0.426 -24.383 1.00 87.31 89 LEU A C 1
ATOM 732 O O . LEU A 1 89 ? 21.600 0.965 -25.248 1.00 87.31 89 LEU A O 1
ATOM 736 N N . LEU A 1 90 ? 23.452 -0.174 -24.661 1.00 88.00 90 LEU A N 1
ATOM 737 C CA . LEU A 1 90 ? 24.009 -0.246 -26.016 1.00 88.00 90 LEU A CA 1
ATOM 738 C C . LEU A 1 90 ? 23.025 -0.914 -26.985 1.00 88.00 90 LEU A C 1
ATOM 740 O O . LEU A 1 90 ? 22.726 -0.351 -28.038 1.00 88.00 90 LEU A O 1
ATOM 744 N N . ARG A 1 91 ? 22.439 -2.055 -26.596 1.00 82.69 91 ARG A N 1
ATOM 745 C CA . ARG A 1 91 ? 21.405 -2.741 -27.392 1.00 82.69 91 ARG A CA 1
ATOM 746 C C . ARG A 1 91 ? 20.177 -1.871 -27.631 1.00 82.69 91 ARG A C 1
ATOM 748 O O . ARG A 1 91 ? 19.667 -1.860 -28.747 1.00 82.69 91 ARG A O 1
ATOM 755 N N . ALA A 1 92 ? 19.705 -1.143 -26.619 1.00 84.56 92 ALA A N 1
ATOM 756 C CA . ALA A 1 92 ? 18.538 -0.268 -26.751 1.00 84.56 92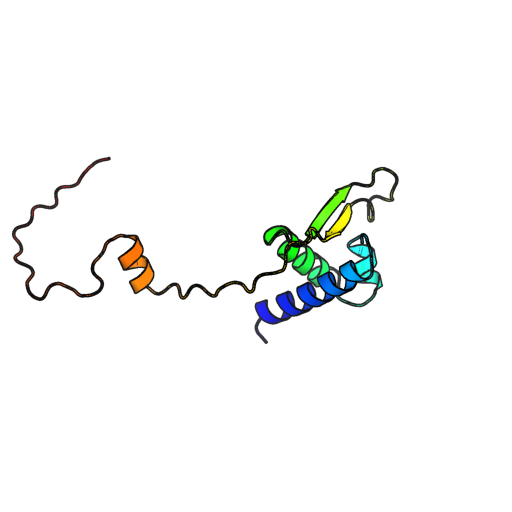 ALA A CA 1
ATOM 757 C C . ALA A 1 92 ? 18.771 0.891 -27.736 1.00 84.56 92 ALA A C 1
ATOM 759 O O . ALA A 1 92 ? 17.826 1.352 -28.372 1.00 84.56 92 ALA A O 1
ATOM 760 N N . TRP A 1 93 ? 20.019 1.335 -27.893 1.00 88.50 93 TRP A N 1
ATOM 761 C CA . TRP A 1 93 ? 20.424 2.336 -28.885 1.00 88.50 93 TRP A CA 1
ATOM 762 C C . TRP A 1 93 ? 20.865 1.743 -30.229 1.00 88.50 93 TRP A C 1
ATOM 764 O O . TRP A 1 93 ? 21.292 2.483 -31.111 1.00 88.50 93 TRP A O 1
ATOM 774 N N . GLY A 1 94 ? 20.765 0.422 -30.409 1.00 85.19 94 GLY A N 1
ATOM 775 C CA . GLY A 1 94 ? 21.196 -0.255 -31.634 1.00 85.19 94 GLY A CA 1
ATOM 776 C C . GLY A 1 94 ? 22.716 -0.280 -31.829 1.00 85.19 94 GLY A C 1
ATOM 777 O O . GLY A 1 94 ? 23.187 -0.525 -32.937 1.00 85.19 94 GLY A O 1
ATOM 778 N N . LEU A 1 95 ? 23.491 -0.028 -30.771 1.00 82.06 95 LEU A N 1
ATOM 779 C CA . LEU A 1 95 ? 24.946 -0.105 -30.793 1.00 82.06 95 LEU A CA 1
ATOM 780 C C . LEU A 1 95 ? 25.397 -1.555 -30.593 1.00 82.06 95 LEU A C 1
ATOM 782 O O . LEU A 1 95 ? 24.879 -2.284 -29.742 1.00 82.06 95 LEU A O 1
ATOM 786 N N . ALA A 1 96 ? 26.385 -1.976 -31.380 1.00 77.50 96 ALA A N 1
ATOM 787 C CA . ALA A 1 96 ? 26.990 -3.290 -31.232 1.00 77.50 96 ALA A CA 1
ATOM 788 C C . ALA A 1 96 ? 27.770 -3.365 -29.908 1.00 77.50 96 ALA A C 1
ATOM 790 O O . ALA A 1 96 ? 28.608 -2.509 -29.633 1.00 77.50 96 ALA A O 1
ATOM 791 N N . ILE A 1 97 ? 27.502 -4.396 -29.100 1.00 75.69 97 ILE A N 1
ATOM 792 C CA . ILE A 1 97 ? 28.252 -4.658 -27.856 1.00 75.69 97 ILE A CA 1
ATOM 793 C C . ILE A 1 97 ? 29.667 -5.135 -28.182 1.00 75.69 97 ILE A C 1
ATOM 795 O O . ILE A 1 97 ? 30.631 -4.759 -27.522 1.00 75.69 97 ILE A O 1
ATOM 799 N N . THR A 1 98 ? 29.795 -5.967 -29.214 1.00 76.25 98 THR A N 1
ATOM 800 C CA . THR A 1 98 ? 31.088 -6.439 -29.693 1.00 76.25 98 THR A CA 1
ATOM 801 C C . THR A 1 98 ? 31.582 -5.481 -30.774 1.00 76.25 98 THR A C 1
ATOM 803 O O . THR A 1 98 ? 30.885 -5.310 -31.781 1.00 76.25 98 THR A O 1
ATOM 806 N N . PRO A 1 99 ? 32.750 -4.841 -30.597 1.00 66.38 99 PRO A N 1
ATOM 807 C CA . PRO A 1 99 ? 33.330 -4.024 -31.651 1.00 66.38 99 PRO A CA 1
ATOM 808 C C . PRO A 1 99 ? 33.640 -4.909 -32.871 1.00 66.38 99 PRO A C 1
ATOM 810 O O . PRO A 1 99 ? 34.083 -6.046 -32.697 1.00 66.38 99 PRO A O 1
ATOM 813 N N . PRO A 1 100 ? 33.399 -4.434 -34.105 1.00 69.31 100 PRO A N 1
ATOM 814 C CA . PRO A 1 100 ? 33.746 -5.192 -35.300 1.00 69.31 100 PRO A CA 1
ATOM 815 C C . PRO A 1 100 ? 35.258 -5.444 -35.354 1.00 69.31 100 PRO A C 1
ATOM 817 O O . PRO A 1 100 ? 36.052 -4.548 -35.074 1.00 69.31 100 PRO A O 1
ATOM 820 N N . GLU A 1 101 ? 35.648 -6.656 -35.760 1.00 72.25 101 GLU A N 1
ATOM 821 C CA . GLU A 1 101 ? 37.054 -7.088 -35.859 1.00 72.25 101 GLU A CA 1
ATOM 822 C C . GLU A 1 101 ? 37.881 -6.238 -36.838 1.00 72.25 101 GLU A C 1
ATOM 824 O O . GLU A 1 101 ? 39.110 -6.215 -36.779 1.00 72.25 101 GLU A O 1
ATOM 829 N N . HIS A 1 102 ? 37.208 -5.504 -37.726 1.00 59.38 102 HIS A N 1
ATOM 830 C CA . HIS A 1 102 ? 37.836 -4.590 -38.662 1.00 59.38 102 HIS A CA 1
ATOM 831 C C . HIS A 1 102 ? 37.014 -3.304 -38.795 1.00 59.38 102 HIS A C 1
ATOM 833 O O . HIS A 1 102 ? 35.903 -3.304 -39.330 1.00 59.38 102 HIS A O 1
ATOM 839 N N . PHE A 1 103 ? 37.571 -2.189 -38.322 1.00 57.88 103 PHE A N 1
ATOM 840 C CA . PHE A 1 103 ? 37.095 -0.852 -38.666 1.00 57.88 103 PHE A CA 1
ATOM 841 C C . PHE A 1 103 ? 37.780 -0.419 -39.959 1.00 57.88 103 PHE A C 1
ATOM 843 O O . PHE A 1 103 ? 38.853 0.180 -39.942 1.00 57.88 103 PHE A O 1
ATOM 850 N N . ASP A 1 104 ? 37.153 -0.713 -41.094 1.00 59.47 104 ASP A N 1
ATOM 851 C CA . ASP A 1 104 ? 37.563 -0.113 -42.358 1.00 59.47 104 ASP A CA 1
ATOM 852 C C . ASP A 1 104 ? 37.099 1.355 -42.332 1.00 59.47 104 ASP A C 1
ATOM 854 O O . ASP A 1 104 ? 35.915 1.657 -42.502 1.00 59.47 104 ASP A O 1
ATOM 858 N N . GLY A 1 105 ? 38.008 2.267 -41.970 1.00 53.69 105 GLY A N 1
ATOM 859 C CA . GLY A 1 105 ? 37.769 3.676 -41.613 1.00 53.69 105 GLY A CA 1
ATOM 860 C C . GLY A 1 105 ? 37.220 4.579 -42.729 1.00 53.69 105 GLY A C 1
ATOM 861 O O . GLY A 1 105 ? 37.479 5.780 -42.745 1.00 53.69 105 GLY A O 1
ATOM 862 N N . ARG A 1 106 ? 36.463 4.030 -43.681 1.00 53.72 106 ARG A N 1
ATOM 863 C CA . ARG A 1 106 ? 35.863 4.723 -44.827 1.00 53.72 106 ARG A CA 1
ATOM 864 C C . ARG A 1 106 ? 34.336 4.728 -44.790 1.00 53.72 106 ARG A C 1
ATOM 866 O O . ARG A 1 106 ? 33.682 4.527 -45.811 1.00 53.72 106 ARG A O 1
ATOM 873 N N . ARG A 1 107 ? 33.733 5.024 -43.639 1.00 54.12 107 ARG A N 1
ATOM 874 C CA . ARG A 1 107 ? 32.321 5.432 -43.597 1.00 54.12 107 ARG A CA 1
ATOM 875 C C . ARG A 1 107 ? 32.217 6.847 -43.050 1.00 54.12 107 ARG A C 1
ATOM 877 O O . ARG A 1 107 ? 32.354 7.082 -41.856 1.00 54.12 107 ARG A O 1
ATOM 884 N N . ARG A 1 108 ? 31.997 7.786 -43.979 1.00 51.19 108 ARG A N 1
ATOM 885 C CA . ARG A 1 108 ? 31.470 9.129 -43.712 1.00 51.19 108 ARG A CA 1
ATOM 886 C C . ARG A 1 108 ? 30.347 9.000 -42.685 1.00 51.19 108 ARG A C 1
ATOM 888 O O . ARG A 1 108 ? 29.376 8.291 -42.941 1.00 51.19 108 ARG A O 1
ATOM 895 N N . LEU A 1 109 ? 30.482 9.700 -41.563 1.00 46.81 109 LEU A N 1
ATOM 896 C CA . LEU A 1 109 ? 29.363 10.033 -40.693 1.00 46.81 109 LEU A CA 1
ATOM 897 C C . LEU A 1 109 ? 28.308 10.719 -41.564 1.00 46.81 109 LEU A C 1
ATOM 899 O O . LEU A 1 109 ? 28.470 11.878 -41.944 1.00 46.81 109 LEU A O 1
ATOM 903 N N . VAL A 1 110 ? 27.254 9.996 -41.931 1.00 51.28 110 VAL A N 1
ATOM 904 C CA . VAL A 1 110 ? 26.033 10.647 -42.385 1.00 51.28 110 VAL A CA 1
ATOM 905 C C . VAL A 1 110 ? 25.316 11.028 -41.106 1.00 51.28 110 VAL A C 1
ATOM 907 O O . VAL A 1 110 ? 24.694 10.195 -40.453 1.00 51.28 110 VAL A O 1
ATOM 910 N N . VAL A 1 111 ? 25.493 12.284 -40.706 1.00 49.34 111 VAL A N 1
ATOM 911 C CA . VAL A 1 111 ? 24.622 12.920 -39.724 1.00 49.34 111 VAL A CA 1
ATOM 912 C C . VAL A 1 111 ? 23.234 12.930 -40.355 1.00 49.34 111 VAL A C 1
ATOM 914 O O . VAL A 1 111 ? 22.955 13.738 -41.239 1.00 49.34 111 VAL A O 1
ATOM 917 N N . VAL A 1 112 ? 22.389 11.977 -39.965 1.00 47.44 112 VAL A N 1
ATOM 918 C CA . VAL A 1 112 ? 20.965 12.027 -40.287 1.00 47.44 112 VAL A CA 1
ATOM 919 C C . VAL A 1 112 ? 20.367 13.045 -39.332 1.00 47.44 112 VAL A C 1
ATOM 921 O O . VAL A 1 112 ? 20.232 12.793 -38.136 1.00 47.44 112 VAL A O 1
ATOM 924 N N . HIS A 1 113 ? 20.092 14.235 -39.854 1.00 39.06 113 HIS A N 1
ATOM 925 C CA . HIS A 1 113 ? 19.214 15.165 -39.172 1.00 39.06 113 HIS A CA 1
ATOM 926 C C . HIS A 1 113 ? 17.766 14.719 -39.394 1.00 39.06 113 HIS A C 1
ATOM 928 O O . HIS A 1 113 ? 17.299 14.723 -40.531 1.00 39.06 113 HIS A O 1
ATOM 934 N N . VAL A 1 114 ? 17.109 14.460 -38.256 1.00 42.69 114 VAL A N 1
ATOM 935 C CA . VAL A 1 114 ? 15.662 14.309 -38.003 1.00 42.69 114 VAL A CA 1
ATOM 936 C C . VAL A 1 114 ? 15.062 12.946 -38.333 1.00 42.69 114 VAL A C 1
ATOM 938 O O . VAL A 1 114 ? 14.874 12.625 -39.523 1.00 42.69 114 VAL A O 1
#

pLDDT: mean 83.45, std 15.77, range [39.06, 97.38]

Sequence (114 aa):
MSKNGDTLRHVERLIDYLQEHDSVSRNEVVRSGMMNAQDAQTAIRYCIRHRVISHEVVHDAPLHERVRYYLTGILLRPSQQRDYSFDALLRAWGLAITPPEHFDGRRRLVVVHV